Protein AF-A0A7C2JK97-F1 (afdb_monomer)

Sequence (150 aa):
ARKDTRTPVLVGVLGVLVYLVIALALIAPLGMLGLVLANSMQLTTHALVMLYLAHRHFDGLRGQDLPRSALKVLSASLAMGSAVLASYPHVTRLAERWPTWDELFVVVVGGAVGVASYAVLIWVLRVKEVAYLRDSIAARIRSASRTAAE

pLDDT: mean 70.57, std 9.59, range [44.94, 86.44]

Structure (mmCIF, N/CA/C/O backbone):
data_AF-A0A7C2JK97-F1
#
_entry.id   AF-A0A7C2JK97-F1
#
loop_
_atom_site.group_PDB
_atom_site.id
_atom_site.type_symbol
_atom_site.label_atom_id
_atom_site.label_alt_id
_atom_site.label_comp_id
_atom_site.label_asym_id
_atom_site.label_entity_id
_atom_site.label_seq_id
_atom_site.pdbx_PDB_ins_code
_atom_site.Cartn_x
_atom_site.Cartn_y
_atom_site.Cartn_z
_atom_site.occupancy
_atom_site.B_iso_or_equiv
_atom_site.auth_seq_id
_atom_site.auth_comp_id
_atom_site.auth_asym_id
_atom_site.auth_atom_id
_atom_site.pdbx_PDB_model_num
ATOM 1 N N . ALA A 1 1 ? -20.849 12.262 18.883 1.00 48.81 1 ALA A N 1
ATOM 2 C CA . ALA A 1 1 ? -19.601 12.950 18.496 1.00 48.81 1 ALA A CA 1
ATOM 3 C C . ALA A 1 1 ? -18.942 13.538 19.743 1.00 48.81 1 ALA A C 1
ATOM 5 O O . ALA A 1 1 ? -19.353 14.598 20.198 1.00 48.81 1 ALA A O 1
ATOM 6 N N . ARG A 1 2 ? -18.005 12.820 20.378 1.00 48.34 2 ARG A N 1
ATOM 7 C CA . ARG A 1 2 ? -17.271 13.340 21.545 1.00 48.34 2 ARG A CA 1
ATOM 8 C C . ARG A 1 2 ? -15.980 13.985 21.034 1.00 48.34 2 ARG A C 1
ATOM 10 O O . ARG A 1 2 ? -15.271 13.366 20.253 1.00 48.34 2 ARG A O 1
ATOM 17 N N . LYS A 1 3 ? -15.766 15.249 21.407 1.00 47.59 3 LYS A N 1
ATOM 18 C CA . LYS A 1 3 ? -14.704 16.174 20.971 1.00 47.59 3 LYS A CA 1
ATOM 19 C C . LYS A 1 3 ? -13.298 15.734 21.414 1.00 47.59 3 LYS A C 1
ATOM 21 O O . LYS A 1 3 ? -12.602 16.498 22.073 1.00 47.59 3 LYS A O 1
ATOM 26 N N . ASP A 1 4 ? -12.878 14.522 21.080 1.00 54.53 4 ASP A N 1
ATOM 27 C CA . ASP A 1 4 ? -11.504 14.084 21.319 1.00 54.53 4 ASP A CA 1
ATOM 28 C C . ASP A 1 4 ? -10.685 14.289 20.041 1.00 54.53 4 ASP A C 1
ATOM 30 O O . ASP A 1 4 ? -10.446 13.383 19.250 1.00 54.53 4 ASP A O 1
ATOM 34 N N . THR A 1 5 ? -10.357 15.553 19.766 1.00 56.84 5 THR A N 1
ATOM 35 C CA . THR A 1 5 ? -9.548 15.949 18.602 1.00 56.84 5 THR A CA 1
ATOM 36 C C . THR A 1 5 ? -8.057 15.749 18.844 1.00 56.84 5 THR A C 1
ATOM 38 O O . THR A 1 5 ? -7.272 15.781 17.902 1.00 56.84 5 THR A O 1
ATOM 41 N N . ARG A 1 6 ? -7.639 15.519 20.094 1.00 57.25 6 ARG A N 1
ATOM 42 C CA . ARG A 1 6 ? -6.220 15.415 20.452 1.00 57.25 6 ARG A CA 1
ATOM 43 C C . ARG A 1 6 ? -5.619 14.078 20.049 1.00 57.25 6 ARG A C 1
ATOM 45 O O . ARG A 1 6 ? -4.510 14.056 19.526 1.00 57.25 6 ARG A O 1
ATOM 52 N N . THR A 1 7 ? -6.354 12.985 20.240 1.00 62.50 7 THR A N 1
ATOM 53 C CA . THR A 1 7 ? -5.911 11.641 19.851 1.00 62.50 7 THR A CA 1
ATOM 54 C C . THR A 1 7 ? -5.652 11.520 18.344 1.00 62.50 7 THR A C 1
ATOM 56 O O . THR A 1 7 ? -4.542 11.137 17.995 1.00 62.50 7 THR A O 1
ATOM 59 N N . PRO A 1 8 ? -6.569 11.897 17.429 1.00 63.69 8 PRO A N 1
ATOM 60 C CA . PRO A 1 8 ? -6.301 11.799 15.991 1.00 63.69 8 PRO A CA 1
ATOM 61 C C . PRO A 1 8 ? -5.198 12.756 15.514 1.00 63.69 8 PRO A C 1
ATOM 63 O O . PRO A 1 8 ? -4.407 12.394 14.646 1.00 63.69 8 PRO A O 1
ATOM 66 N N . VAL A 1 9 ? -5.076 13.949 16.106 1.00 68.38 9 VAL A N 1
ATOM 67 C CA . VAL A 1 9 ? -4.029 14.911 15.717 1.00 68.38 9 VAL A CA 1
ATOM 68 C C . VAL A 1 9 ? -2.635 14.439 16.137 1.00 68.38 9 VAL A C 1
ATOM 70 O O . VAL A 1 9 ? -1.723 14.471 15.316 1.00 68.38 9 VAL A O 1
ATOM 73 N N . LEU A 1 10 ? -2.456 13.944 17.368 1.00 72.62 10 LEU A N 1
ATOM 74 C CA . LEU A 1 10 ? -1.167 13.399 17.833 1.00 72.62 10 LEU A CA 1
ATOM 75 C C . LEU A 1 10 ? -0.686 12.234 16.964 1.00 72.62 10 LEU A C 1
ATOM 77 O O . LEU A 1 10 ? 0.506 12.062 16.724 1.00 72.62 10 LEU A O 1
ATOM 81 N N . VAL A 1 11 ? -1.633 11.458 16.459 1.00 69.94 11 VAL A N 1
ATOM 82 C CA . VAL A 1 11 ? -1.383 10.320 15.582 1.00 69.94 11 VAL A CA 1
ATOM 83 C C . VAL A 1 11 ? -0.974 10.767 14.186 1.00 69.94 11 VAL A C 1
ATOM 85 O O . VAL A 1 11 ? -0.027 10.220 13.626 1.00 69.94 11 VAL A O 1
ATOM 88 N N . GLY A 1 12 ? -1.633 11.795 13.648 1.00 71.12 12 GLY A N 1
ATOM 89 C CA . GLY A 1 12 ? -1.200 12.450 12.417 1.00 71.12 12 GLY A CA 1
ATOM 90 C C . GLY A 1 12 ? 0.225 12.996 12.535 1.00 71.12 12 GLY A C 1
ATOM 91 O O . GLY A 1 12 ? 1.046 12.741 11.658 1.00 71.12 12 GLY A O 1
ATOM 92 N N . VAL A 1 13 ? 0.549 13.660 13.650 1.00 77.81 13 VAL A N 1
ATOM 93 C CA . VAL A 1 13 ? 1.904 14.170 13.932 1.00 77.81 13 VAL A CA 1
ATOM 94 C C . VAL A 1 13 ? 2.924 13.033 13.979 1.00 77.81 13 VAL A C 1
ATOM 96 O O . VAL A 1 13 ? 3.975 13.141 13.353 1.00 77.81 13 VAL A O 1
ATOM 99 N N . LEU A 1 14 ? 2.609 11.923 14.652 1.00 78.81 14 LEU A N 1
ATOM 100 C CA . LEU A 1 14 ? 3.487 10.752 14.703 1.00 78.81 14 LEU A CA 1
ATOM 101 C C . LEU A 1 14 ? 3.700 10.147 13.306 1.00 78.81 14 LEU A C 1
ATOM 103 O O . LEU A 1 14 ? 4.828 9.818 12.952 1.00 78.81 14 LEU A O 1
ATOM 107 N N . GLY A 1 15 ? 2.649 10.07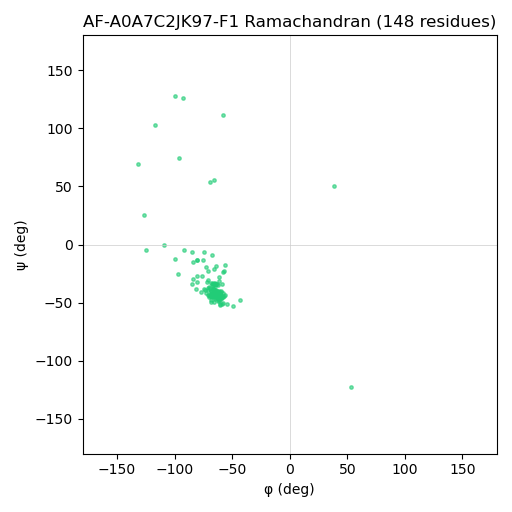8 12.483 1.00 75.94 15 GLY A N 1
ATOM 108 C CA . GLY A 1 15 ? 2.745 9.642 11.089 1.00 75.94 15 GLY A CA 1
ATOM 109 C C . GLY A 1 15 ? 3.658 10.534 10.241 1.00 75.94 15 GLY A C 1
ATOM 110 O O . GLY A 1 15 ? 4.475 10.017 9.483 1.00 75.94 15 GLY A O 1
ATOM 111 N N . VAL A 1 16 ? 3.570 11.858 10.396 1.00 77.88 16 VAL A N 1
ATOM 112 C CA . VAL A 1 16 ? 4.456 12.821 9.711 1.00 77.88 16 VAL A CA 1
ATOM 113 C C . VAL A 1 16 ? 5.904 12.693 10.197 1.00 77.88 16 VAL A C 1
ATOM 115 O O . VAL A 1 16 ? 6.836 12.808 9.407 1.00 77.88 16 VAL A O 1
ATOM 118 N N . LEU A 1 17 ? 6.115 12.409 11.483 1.00 83.75 17 LEU A N 1
ATOM 119 C CA . LEU A 1 17 ? 7.449 12.184 12.046 1.00 83.75 17 LEU A CA 1
ATOM 120 C C . LEU A 1 17 ? 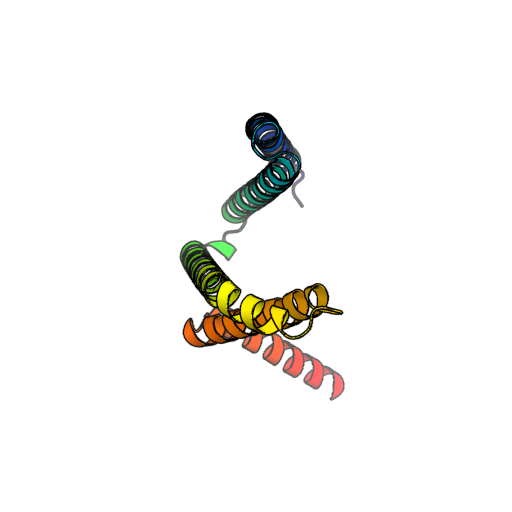8.087 10.913 11.471 1.00 83.75 17 LEU A C 1
ATOM 122 O O . LEU A 1 17 ? 9.241 10.935 11.050 1.00 83.75 17 LEU A O 1
ATOM 126 N N . VAL A 1 18 ? 7.312 9.829 11.380 1.00 79.94 18 VAL A N 1
ATOM 127 C CA . VAL A 1 18 ? 7.729 8.580 10.725 1.00 79.94 18 VAL A CA 1
ATOM 128 C C . VAL A 1 18 ? 8.033 8.817 9.244 1.00 79.94 18 VAL A C 1
ATOM 130 O O . VAL A 1 18 ? 9.073 8.367 8.765 1.00 79.94 18 VAL A O 1
ATOM 133 N N . TYR A 1 19 ? 7.181 9.567 8.536 1.00 81.31 19 TYR A N 1
ATOM 134 C CA . TYR A 1 19 ? 7.438 9.979 7.155 1.00 81.31 19 TYR A CA 1
ATOM 135 C C . TYR A 1 19 ? 8.782 10.685 7.029 1.00 81.31 19 TYR A C 1
ATOM 137 O O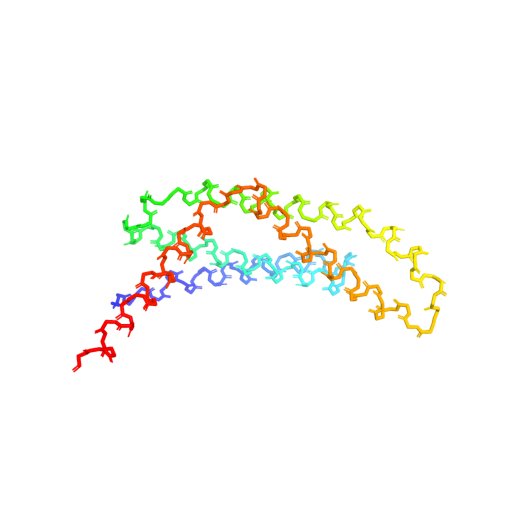 . TYR A 1 19 ? 9.587 10.293 6.196 1.00 81.31 19 TYR A O 1
ATOM 145 N N . LEU A 1 20 ? 9.040 11.691 7.867 1.00 82.19 20 LEU A N 1
ATOM 146 C CA . LEU A 1 20 ? 10.258 12.489 7.794 1.00 82.19 20 LEU A CA 1
ATOM 147 C C . LEU A 1 20 ? 11.506 11.627 8.011 1.00 82.19 20 LEU A C 1
ATOM 149 O O . LEU A 1 20 ? 12.460 11.740 7.246 1.00 82.19 20 LEU A O 1
ATOM 153 N N . VAL A 1 21 ? 11.487 10.734 9.006 1.00 86.44 21 VAL A N 1
ATOM 154 C CA . VAL A 1 21 ? 12.612 9.826 9.285 1.00 86.44 21 VAL A CA 1
ATOM 155 C C . VAL A 1 21 ? 12.874 8.898 8.099 1.00 86.44 21 VAL A C 1
ATOM 157 O O . VAL A 1 21 ? 14.013 8.788 7.650 1.00 86.44 21 VAL A O 1
ATOM 160 N N . ILE A 1 22 ? 11.833 8.256 7.562 1.00 79.12 22 ILE A N 1
ATOM 161 C CA . ILE A 1 22 ? 11.978 7.316 6.442 1.00 79.12 22 ILE A CA 1
ATOM 162 C C . ILE A 1 22 ? 12.383 8.054 5.168 1.00 79.12 22 ILE A C 1
ATOM 164 O O . ILE A 1 22 ? 13.290 7.609 4.472 1.00 79.12 22 ILE A O 1
ATOM 168 N N . ALA A 1 23 ? 11.749 9.190 4.876 1.00 80.12 23 ALA A N 1
ATOM 169 C CA . ALA A 1 23 ? 12.055 10.014 3.718 1.00 80.12 23 ALA A CA 1
ATOM 170 C C . ALA A 1 23 ? 13.519 10.453 3.747 1.00 80.12 23 ALA A C 1
ATOM 172 O O . ALA A 1 23 ? 14.227 10.221 2.777 1.00 80.12 23 ALA A O 1
ATOM 173 N N . LEU A 1 24 ? 14.012 11.004 4.859 1.00 82.06 24 LEU A N 1
ATOM 174 C CA . LEU A 1 24 ? 15.410 11.436 4.965 1.00 82.06 24 LEU A CA 1
ATOM 175 C C . LEU A 1 24 ? 16.401 10.265 4.895 1.00 82.06 24 LEU A C 1
ATOM 177 O O . LEU A 1 24 ? 17.472 10.418 4.314 1.00 82.06 24 LEU A O 1
ATOM 181 N N . ALA A 1 25 ? 16.046 9.093 5.429 1.00 82.81 25 ALA A N 1
ATOM 182 C CA . ALA A 1 25 ? 16.890 7.902 5.346 1.00 82.81 25 ALA A CA 1
ATOM 183 C C . ALA A 1 25 ? 16.948 7.305 3.926 1.00 82.81 25 ALA A C 1
ATOM 185 O O . ALA A 1 25 ? 17.997 6.818 3.505 1.00 82.81 25 ALA A O 1
ATOM 186 N N . LEU A 1 26 ? 15.835 7.329 3.183 1.00 79.25 26 LEU A N 1
ATOM 187 C CA . LEU A 1 26 ? 15.714 6.676 1.873 1.00 79.25 26 LEU A CA 1
ATOM 188 C C . LEU A 1 26 ? 15.865 7.624 0.680 1.00 79.25 26 LEU A C 1
ATOM 190 O O . LEU A 1 26 ? 16.044 7.143 -0.437 1.00 79.25 26 LEU A O 1
ATOM 194 N N . ILE A 1 27 ? 15.834 8.944 0.868 1.00 78.94 27 ILE A N 1
ATOM 195 C CA . ILE A 1 27 ? 15.964 9.886 -0.251 1.00 78.94 27 ILE A CA 1
ATOM 196 C C . ILE A 1 27 ? 17.342 9.805 -0.915 1.00 78.94 27 ILE A C 1
ATOM 198 O O . ILE A 1 27 ? 17.429 9.922 -2.132 1.00 78.94 27 ILE A O 1
ATOM 202 N N . ALA A 1 28 ? 18.403 9.536 -0.147 1.00 75.50 28 ALA A N 1
ATOM 203 C CA . ALA A 1 28 ? 19.752 9.365 -0.684 1.00 75.50 28 ALA A CA 1
ATOM 204 C C . ALA A 1 28 ? 19.909 8.084 -1.538 1.00 75.50 28 ALA A C 1
ATOM 206 O O . ALA A 1 28 ? 20.401 8.197 -2.659 1.00 75.50 28 ALA A O 1
ATOM 207 N N . PRO A 1 29 ? 19.483 6.884 -1.086 1.00 82.75 29 PRO A N 1
ATOM 208 C CA . PRO A 1 29 ? 19.610 5.665 -1.893 1.00 82.75 29 PRO A CA 1
ATOM 209 C C . PRO A 1 29 ? 18.525 5.482 -2.969 1.00 82.75 29 PRO A C 1
ATOM 211 O O . PRO A 1 29 ? 18.779 4.801 -3.958 1.00 82.75 29 PRO A O 1
ATOM 214 N N . LEU A 1 30 ? 17.314 6.028 -2.789 1.00 76.94 30 LEU A N 1
ATOM 215 C CA . LEU A 1 30 ? 16.142 5.711 -3.628 1.00 76.94 30 LEU A CA 1
ATOM 216 C C . LEU A 1 30 ? 15.474 6.936 -4.277 1.00 76.94 30 LEU A C 1
ATOM 218 O O . LEU A 1 30 ? 14.526 6.773 -5.049 1.00 76.94 30 LEU A O 1
ATOM 222 N N . GLY A 1 31 ? 15.924 8.159 -3.979 1.00 83.00 31 GLY A N 1
ATOM 223 C CA . GLY A 1 31 ? 15.371 9.388 -4.553 1.00 83.00 31 GLY A CA 1
ATOM 224 C C . GLY A 1 31 ? 13.852 9.487 -4.378 1.00 83.00 31 GLY A C 1
ATOM 225 O O . GLY A 1 31 ? 13.326 9.403 -3.266 1.00 83.00 31 GLY A O 1
ATOM 226 N N . MET A 1 32 ? 13.130 9.626 -5.495 1.00 85.00 32 MET A N 1
ATOM 227 C CA . MET A 1 32 ? 11.664 9.723 -5.519 1.00 85.00 32 MET A CA 1
ATOM 228 C C . MET A 1 32 ? 10.970 8.461 -4.977 1.00 85.00 32 MET A C 1
ATOM 230 O O . MET A 1 32 ? 9.954 8.574 -4.292 1.00 85.00 32 MET A O 1
ATOM 234 N N . LEU A 1 33 ? 11.527 7.267 -5.210 1.00 83.06 33 LEU A N 1
ATOM 235 C CA . LEU A 1 33 ? 10.956 6.015 -4.693 1.00 83.06 33 LEU A CA 1
ATOM 236 C C . LEU A 1 33 ? 10.985 5.982 -3.159 1.00 83.06 33 LEU A C 1
ATOM 238 O O . LEU A 1 33 ? 10.049 5.484 -2.535 1.00 83.06 33 LEU A O 1
ATOM 242 N N . GLY A 1 34 ? 12.012 6.581 -2.547 1.00 82.12 34 GLY A N 1
ATOM 243 C CA . GLY A 1 34 ? 12.108 6.736 -1.096 1.00 82.12 34 GLY A CA 1
ATOM 244 C C . GLY A 1 34 ? 10.971 7.581 -0.515 1.00 82.12 34 GLY A C 1
ATOM 245 O O . GLY A 1 34 ? 10.392 7.220 0.508 1.00 82.12 34 GLY A O 1
ATOM 246 N N . LEU A 1 35 ? 10.585 8.657 -1.209 1.00 83.31 35 LEU A N 1
ATOM 247 C CA . LEU A 1 35 ? 9.459 9.512 -0.815 1.00 83.31 35 LEU A CA 1
ATOM 248 C C . LEU A 1 35 ? 8.111 8.788 -0.936 1.00 83.31 35 LEU A C 1
ATOM 250 O O . LEU A 1 35 ? 7.268 8.885 -0.044 1.00 83.31 35 LEU A O 1
ATOM 254 N N . VAL A 1 36 ? 7.915 8.020 -2.013 1.00 86.38 36 VAL A N 1
ATOM 255 C CA . VAL A 1 36 ? 6.688 7.231 -2.226 1.00 86.38 36 VAL A CA 1
ATOM 256 C C . VAL A 1 36 ? 6.531 6.152 -1.147 1.00 86.38 36 VAL A C 1
ATOM 258 O O . VAL A 1 36 ? 5.434 5.957 -0.608 1.00 86.38 36 VAL A O 1
ATOM 261 N N . LEU A 1 37 ? 7.630 5.486 -0.778 1.00 81.38 37 LEU A N 1
ATOM 262 C CA . LEU A 1 37 ? 7.649 4.520 0.322 1.00 81.38 37 LEU A CA 1
ATOM 263 C C . LEU A 1 37 ? 7.343 5.186 1.666 1.00 81.38 37 LEU A C 1
ATOM 265 O O . LEU A 1 37 ? 6.500 4.686 2.415 1.00 81.38 37 LEU A O 1
ATOM 269 N N . ALA A 1 38 ? 7.954 6.338 1.947 1.00 79.69 38 ALA A N 1
ATOM 270 C CA . ALA A 1 38 ? 7.688 7.096 3.164 1.00 79.69 38 ALA A CA 1
ATOM 271 C C . ALA A 1 38 ? 6.203 7.485 3.278 1.00 79.69 38 ALA A C 1
ATOM 273 O O . ALA A 1 38 ? 5.589 7.278 4.327 1.00 79.69 38 ALA A O 1
ATOM 274 N N . ASN A 1 39 ? 5.591 7.976 2.194 1.00 85.94 39 ASN A N 1
ATOM 275 C CA . ASN A 1 39 ? 4.170 8.339 2.173 1.00 85.94 39 ASN A CA 1
ATOM 276 C C . ASN A 1 39 ? 3.261 7.124 2.431 1.00 85.94 39 ASN A C 1
ATOM 278 O O . ASN A 1 39 ? 2.296 7.197 3.193 1.00 85.94 39 ASN A O 1
ATOM 282 N N . SER A 1 40 ? 3.598 5.975 1.846 1.00 83.25 40 SER A N 1
ATOM 283 C CA . SER A 1 40 ? 2.859 4.727 2.068 1.00 83.25 40 SER A CA 1
ATOM 284 C C . SER A 1 40 ? 2.927 4.282 3.535 1.00 83.25 40 SER A C 1
ATOM 286 O O . SER A 1 40 ? 1.915 3.869 4.112 1.00 83.25 40 SER A O 1
ATOM 288 N N . MET A 1 41 ? 4.092 4.424 4.178 1.00 80.38 41 MET A N 1
ATOM 289 C CA . MET A 1 41 ? 4.265 4.131 5.606 1.00 80.38 41 MET A CA 1
ATOM 290 C C . MET A 1 41 ? 3.487 5.105 6.499 1.00 80.38 41 MET A C 1
ATOM 292 O O . MET A 1 41 ? 2.876 4.678 7.482 1.00 80.38 41 MET A O 1
ATOM 296 N N . GLN A 1 42 ? 3.440 6.391 6.142 1.00 79.25 42 GLN A N 1
ATOM 297 C CA . GLN A 1 42 ? 2.632 7.393 6.842 1.00 79.25 42 GLN A CA 1
ATOM 298 C C . GLN A 1 42 ? 1.142 7.046 6.811 1.00 79.25 42 GLN A C 1
ATOM 300 O O . GLN A 1 42 ? 0.498 7.007 7.861 1.00 79.25 42 GLN A O 1
ATOM 305 N N . LEU A 1 43 ? 0.598 6.762 5.623 1.00 81.88 43 LEU A N 1
ATOM 306 C CA . LEU A 1 43 ? -0.810 6.394 5.453 1.00 81.88 43 LEU A CA 1
ATOM 307 C C . LEU A 1 43 ? -1.149 5.105 6.205 1.00 81.88 43 LEU A C 1
ATOM 309 O O . LEU A 1 43 ? -2.182 5.034 6.871 1.00 81.88 43 LEU A O 1
ATOM 313 N N . THR A 1 44 ? -0.255 4.115 6.162 1.00 81.25 44 THR A N 1
ATOM 314 C CA . THR A 1 44 ? -0.417 2.855 6.901 1.00 81.25 44 THR A CA 1
ATOM 315 C C . THR A 1 44 ? -0.443 3.099 8.408 1.00 81.25 44 THR A C 1
ATOM 317 O O . THR A 1 44 ? -1.329 2.600 9.099 1.00 81.25 44 THR A O 1
ATOM 320 N N . THR A 1 45 ? 0.478 3.918 8.922 1.00 76.06 45 THR A N 1
ATOM 321 C CA . THR A 1 45 ? 0.541 4.281 10.346 1.00 76.06 45 THR A CA 1
ATOM 322 C C . THR A 1 45 ? -0.735 4.999 10.774 1.00 76.06 45 THR A C 1
ATOM 324 O O . THR A 1 45 ? -1.357 4.629 11.768 1.00 76.06 45 THR A O 1
ATOM 327 N N . HIS A 1 46 ? -1.183 5.975 9.984 1.00 80.38 46 HIS A N 1
ATOM 328 C CA . HIS A 1 46 ? -2.419 6.703 10.244 1.00 80.38 46 HIS A CA 1
ATOM 329 C C . HIS A 1 46 ? -3.637 5.765 10.275 1.00 80.38 46 HIS A C 1
ATOM 331 O O . HIS A 1 46 ? -4.443 5.819 11.205 1.00 80.38 46 HIS A O 1
ATOM 337 N N . ALA A 1 47 ? -3.755 4.865 9.294 1.00 80.88 47 ALA A N 1
ATOM 338 C CA . ALA A 1 47 ? -4.839 3.891 9.222 1.00 80.88 47 ALA A CA 1
ATOM 339 C C . ALA A 1 47 ? -4.837 2.925 10.417 1.00 80.88 47 ALA A C 1
ATOM 341 O O . ALA A 1 47 ? -5.882 2.725 11.035 1.00 80.88 47 ALA A O 1
ATOM 342 N N . LEU A 1 48 ? -3.677 2.366 10.782 1.00 79.06 48 LEU A N 1
ATOM 343 C CA . LEU A 1 48 ? -3.545 1.438 11.910 1.00 79.06 48 LEU A CA 1
ATOM 344 C C . LEU A 1 48 ? -3.944 2.084 13.230 1.00 79.06 48 LEU A C 1
ATOM 346 O O . LEU A 1 48 ? -4.643 1.475 14.040 1.00 79.06 48 LEU A O 1
ATOM 350 N N . VAL A 1 49 ? -3.527 3.324 13.453 1.00 74.75 49 VAL A N 1
ATOM 351 C CA . VAL A 1 49 ? -3.837 3.985 14.712 1.00 74.75 49 VAL A CA 1
ATOM 352 C C . VAL A 1 49 ? -5.300 4.427 14.771 1.00 74.75 49 VAL A C 1
ATOM 354 O O . VAL A 1 49 ? -5.940 4.259 15.809 1.00 74.75 49 VAL A O 1
ATOM 357 N N . MET A 1 50 ? -5.875 4.908 13.665 1.00 75.75 50 MET A N 1
ATOM 358 C CA . MET A 1 50 ? -7.319 5.159 13.587 1.00 75.75 50 MET A CA 1
ATOM 359 C C . MET A 1 50 ? -8.125 3.879 13.830 1.00 75.75 50 MET A C 1
ATOM 361 O O . MET A 1 50 ? -9.114 3.908 14.563 1.00 75.75 50 MET A O 1
ATOM 365 N N . LEU A 1 51 ? -7.673 2.747 13.282 1.00 76.31 51 LEU A N 1
ATOM 366 C CA . LEU A 1 51 ? -8.278 1.440 13.520 1.00 76.31 51 LEU A CA 1
ATOM 367 C C . LEU A 1 51 ? -8.189 1.036 14.995 1.00 76.31 51 LEU A C 1
ATOM 369 O O . LEU A 1 51 ? -9.182 0.593 15.566 1.00 76.31 51 LEU A O 1
ATOM 373 N N . TYR A 1 52 ? -7.035 1.234 15.635 1.00 73.81 52 TYR A N 1
ATOM 374 C CA . TYR A 1 52 ? -6.847 0.963 17.061 1.00 73.81 52 TYR A CA 1
ATOM 375 C C . TYR A 1 52 ? -7.764 1.829 17.941 1.00 73.81 52 TYR A C 1
ATOM 377 O O . TYR A 1 52 ? -8.425 1.319 18.848 1.00 73.81 52 TYR A O 1
ATOM 385 N N . LEU A 1 53 ? -7.864 3.130 17.651 1.00 71.31 53 LEU A N 1
ATOM 386 C CA . LEU A 1 53 ? -8.756 4.046 18.367 1.00 71.31 53 LEU A CA 1
ATOM 387 C C . LEU A 1 53 ? -10.229 3.664 18.190 1.00 71.31 53 LEU A C 1
ATOM 389 O O . LEU A 1 53 ? -10.981 3.677 19.169 1.00 71.31 53 LEU A O 1
ATOM 393 N N . ALA A 1 54 ? -10.624 3.285 16.971 1.00 72.31 54 ALA A N 1
ATOM 394 C CA . ALA A 1 54 ? -11.963 2.797 16.670 1.00 72.31 54 ALA A CA 1
ATOM 395 C C . ALA A 1 54 ? -12.260 1.485 17.408 1.00 72.31 54 ALA A C 1
ATOM 397 O O . ALA A 1 54 ? -13.315 1.362 18.024 1.00 72.31 54 ALA A O 1
ATOM 398 N N . HIS A 1 55 ? -11.317 0.540 17.428 1.00 70.88 55 HIS A N 1
ATOM 399 C CA . HIS A 1 55 ? -11.469 -0.731 18.136 1.00 70.88 55 HIS A CA 1
ATOM 400 C C . HIS A 1 55 ? -11.606 -0.543 19.653 1.00 70.88 55 HIS A C 1
ATOM 402 O O . HIS A 1 55 ? -12.349 -1.267 20.308 1.00 70.88 55 HIS A O 1
ATOM 408 N N . ARG A 1 56 ? -10.931 0.464 20.218 1.00 68.44 56 ARG A N 1
ATOM 409 C CA . ARG A 1 56 ? -11.058 0.817 21.637 1.00 68.44 56 ARG A CA 1
ATOM 410 C C . ARG A 1 56 ? -12.407 1.460 21.980 1.00 68.44 56 ARG A C 1
ATOM 412 O O . ARG A 1 56 ? -12.858 1.323 23.112 1.00 68.44 56 ARG A O 1
ATOM 419 N N . HIS A 1 57 ? -13.019 2.184 21.043 1.00 64.75 57 HIS A N 1
ATOM 420 C CA . HIS A 1 57 ? -14.248 2.950 21.286 1.00 64.75 57 HIS A CA 1
ATOM 421 C C . HIS A 1 57 ? -15.535 2.232 20.874 1.00 64.75 57 HIS A C 1
ATOM 423 O O . HIS A 1 57 ? -16.593 2.536 21.422 1.00 64.75 57 HIS A O 1
ATOM 429 N N . PHE A 1 58 ? -15.467 1.308 19.917 1.00 63.97 58 PHE A N 1
ATOM 430 C CA . PHE A 1 58 ? -16.627 0.603 19.387 1.00 63.97 58 PHE A CA 1
ATOM 431 C C . PHE A 1 58 ? -16.523 -0.898 19.676 1.00 63.97 58 PHE A C 1
ATOM 433 O O . PHE A 1 58 ? -15.845 -1.634 18.960 1.00 63.97 58 PHE A O 1
ATOM 440 N N . ASP A 1 59 ? -17.279 -1.369 20.674 1.00 58.38 59 ASP A N 1
ATOM 441 C CA . ASP A 1 59 ? -17.420 -2.801 20.998 1.00 58.38 59 ASP A CA 1
ATOM 442 C C . ASP A 1 59 ? -17.942 -3.640 19.816 1.00 58.38 59 ASP A C 1
ATOM 444 O O . ASP A 1 59 ? -17.675 -4.836 19.733 1.00 58.38 59 ASP A O 1
ATOM 448 N N . GLY A 1 60 ? -18.623 -3.016 18.847 1.00 57.59 60 GLY A N 1
ATOM 449 C CA . GLY A 1 60 ? -19.129 -3.682 17.642 1.00 57.59 60 GLY A CA 1
ATOM 450 C C . GLY A 1 60 ? -18.049 -4.260 16.714 1.00 57.59 60 GLY A C 1
ATOM 451 O O . GLY A 1 60 ? -18.354 -5.145 15.919 1.00 57.59 60 GLY A O 1
ATOM 452 N N . LEU A 1 61 ? -16.787 -3.818 16.822 1.00 56.75 61 LEU A N 1
ATOM 453 C CA . LEU A 1 61 ? -15.665 -4.403 16.071 1.00 56.75 61 LEU A CA 1
ATOM 454 C C . LEU A 1 61 ? -15.058 -5.643 16.746 1.00 56.75 61 LEU A C 1
ATOM 456 O O . LEU A 1 61 ? -14.315 -6.368 16.091 1.00 56.75 61 LEU A O 1
ATOM 460 N N . ARG A 1 62 ? -15.351 -5.910 18.027 1.00 55.38 62 ARG A N 1
ATOM 461 C CA . ARG A 1 62 ? -14.792 -7.065 18.758 1.00 55.38 62 ARG A CA 1
ATOM 462 C C . ARG A 1 62 ? -15.356 -8.411 18.302 1.00 55.38 62 ARG A C 1
ATOM 464 O O . ARG A 1 62 ? -14.698 -9.425 18.488 1.00 55.38 62 ARG A O 1
ATOM 471 N N . GLY A 1 63 ? -16.547 -8.423 17.699 1.00 57.19 63 GLY A N 1
ATOM 472 C CA . GLY A 1 63 ? -17.174 -9.635 17.155 1.00 57.19 63 GLY A CA 1
ATOM 473 C C . GLY A 1 63 ? -16.732 -9.999 15.734 1.00 57.19 63 GLY A C 1
ATOM 474 O O . GLY A 1 63 ? -17.121 -11.048 15.228 1.00 57.19 63 GLY A O 1
ATOM 475 N N . GLN A 1 64 ? -15.949 -9.143 15.073 1.00 61.19 64 GLN A N 1
ATOM 476 C CA . GLN A 1 64 ? -15.376 -9.431 13.761 1.00 61.19 64 GLN A CA 1
ATOM 477 C C . GLN A 1 64 ? -13.928 -9.878 13.962 1.00 61.19 64 GLN A C 1
ATOM 479 O O . GLN A 1 64 ? -13.158 -9.176 14.615 1.00 61.19 64 GLN A O 1
ATOM 484 N N . ASP A 1 65 ? -13.544 -11.027 13.396 1.00 67.19 65 ASP A N 1
ATOM 485 C CA . ASP A 1 65 ? -12.171 -11.559 13.419 1.00 67.19 65 ASP A CA 1
ATOM 486 C C . ASP A 1 65 ? -11.213 -10.702 12.550 1.00 67.19 65 ASP A C 1
ATOM 488 O O . ASP A 1 65 ? -10.513 -11.206 11.671 1.00 67.19 65 ASP A O 1
ATOM 492 N N . LEU A 1 66 ? -11.158 -9.389 12.794 1.00 71.88 66 LEU A N 1
ATOM 493 C CA . LEU A 1 66 ? -10.318 -8.400 12.117 1.00 71.88 66 LEU A CA 1
ATOM 494 C C . LEU A 1 66 ? -8.873 -8.862 11.874 1.00 71.88 66 LEU A C 1
ATOM 496 O O . LEU A 1 66 ? -8.411 -8.734 10.739 1.00 71.88 66 LEU A O 1
ATOM 500 N N . PRO A 1 67 ? -8.143 -9.423 12.864 1.00 73.00 67 PRO A N 1
ATOM 501 C CA . PRO A 1 67 ? -6.778 -9.888 12.624 1.00 73.00 67 PRO A CA 1
ATOM 502 C C . PRO A 1 67 ? -6.727 -11.061 11.639 1.00 73.00 67 PRO A C 1
ATOM 504 O O . PRO A 1 67 ? -5.804 -11.155 10.833 1.00 73.00 67 PRO A O 1
ATOM 507 N N . ARG A 1 68 ? -7.737 -11.938 11.646 1.00 72.31 68 ARG A N 1
ATOM 508 C CA . ARG A 1 68 ? -7.823 -13.067 10.714 1.00 72.31 68 ARG A CA 1
ATOM 509 C C . ARG A 1 68 ? -8.122 -12.590 9.297 1.00 72.31 68 ARG A C 1
ATOM 511 O O . ARG A 1 68 ? -7.555 -13.127 8.348 1.00 72.31 68 ARG A O 1
ATOM 518 N N . SER A 1 69 ? -8.982 -11.587 9.151 1.00 71.25 69 SER A N 1
ATOM 519 C CA . SER A 1 69 ? -9.286 -10.952 7.867 1.00 71.25 69 SER A CA 1
ATOM 520 C C . SER A 1 69 ? -8.080 -10.189 7.325 1.00 71.25 69 SER A C 1
ATOM 522 O O . SER A 1 69 ? -7.715 -10.378 6.169 1.00 71.25 69 SER A O 1
ATOM 524 N N . ALA A 1 70 ? -7.389 -9.419 8.170 1.00 77.31 70 ALA A N 1
ATOM 525 C CA . ALA A 1 70 ? -6.154 -8.730 7.803 1.00 77.31 70 ALA A CA 1
ATOM 526 C C . ALA A 1 70 ? -5.073 -9.713 7.332 1.00 77.31 70 ALA A C 1
ATOM 528 O O . ALA A 1 70 ? -4.463 -9.493 6.290 1.00 77.31 70 ALA A O 1
ATOM 529 N N . LEU A 1 71 ? -4.883 -10.835 8.037 1.00 75.81 71 LEU A N 1
ATOM 530 C CA . LEU A 1 71 ? -3.907 -11.854 7.646 1.00 75.81 71 LEU A CA 1
ATOM 531 C C . LEU A 1 71 ? -4.262 -12.518 6.309 1.00 75.81 71 LEU A C 1
ATOM 533 O O . LEU A 1 71 ? -3.375 -12.748 5.491 1.00 75.81 71 LEU A O 1
ATOM 537 N N . LYS A 1 72 ? -5.550 -12.788 6.058 1.00 72.94 72 LYS A N 1
ATOM 538 C CA . LYS A 1 72 ? -6.017 -13.303 4.760 1.00 72.94 72 LYS A CA 1
ATOM 539 C C . LYS A 1 72 ? -5.794 -12.308 3.630 1.00 72.94 72 LYS A C 1
ATOM 541 O O . LYS A 1 72 ? -5.396 -12.711 2.546 1.00 72.94 72 LYS A O 1
ATOM 546 N N . VAL A 1 73 ? -6.063 -11.024 3.863 1.00 75.81 73 VAL A N 1
ATOM 547 C CA . VAL A 1 73 ? -5.841 -9.981 2.854 1.00 75.81 73 VAL A CA 1
ATOM 548 C C . VAL A 1 73 ? -4.347 -9.820 2.586 1.00 75.81 73 VAL A C 1
ATOM 550 O O . VAL A 1 73 ? -3.947 -9.764 1.431 1.00 75.81 73 VAL A O 1
ATOM 553 N N . LEU A 1 74 ? -3.507 -9.823 3.623 1.00 80.44 74 LEU A N 1
ATOM 554 C CA . LEU A 1 74 ? -2.052 -9.768 3.471 1.00 80.44 74 LEU A CA 1
ATOM 555 C C . LEU A 1 74 ? -1.507 -10.969 2.692 1.00 80.44 74 LEU A C 1
ATOM 557 O O . LEU A 1 74 ? -0.703 -10.781 1.781 1.00 80.44 74 LEU A O 1
ATOM 561 N N . SER A 1 75 ? -1.957 -12.190 3.002 1.00 74.75 75 SER A N 1
ATOM 562 C CA . SER A 1 75 ? -1.524 -13.383 2.268 1.00 74.75 75 SER A CA 1
ATOM 563 C C . SER A 1 75 ? -2.018 -13.382 0.819 1.00 74.75 75 SER A C 1
ATOM 565 O O . SER A 1 75 ? -1.256 -13.742 -0.076 1.00 74.75 75 SER A O 1
ATOM 567 N N . ALA A 1 76 ? -3.243 -12.908 0.568 1.00 73.12 76 ALA A N 1
ATOM 568 C CA . ALA A 1 76 ? -3.778 -12.715 -0.778 1.00 73.12 76 ALA A CA 1
ATOM 569 C C . ALA A 1 76 ? -2.946 -11.710 -1.585 1.00 73.12 76 ALA A C 1
ATOM 571 O O . ALA A 1 76 ? -2.557 -11.999 -2.713 1.00 73.12 76 ALA A O 1
ATOM 572 N N . SER A 1 77 ? -2.637 -10.552 -0.997 1.00 75.25 77 SER A N 1
ATOM 573 C CA . SER A 1 77 ? -1.847 -9.501 -1.642 1.00 75.25 77 SER A CA 1
ATOM 574 C C . SER A 1 77 ? -0.417 -9.955 -1.934 1.00 75.25 77 SER A C 1
ATOM 576 O O . SER A 1 77 ? 0.106 -9.665 -3.006 1.00 75.25 77 SER A O 1
ATOM 578 N N . LEU A 1 78 ? 0.208 -10.712 -1.026 1.00 80.44 78 LEU A N 1
ATOM 579 C CA . LEU A 1 78 ? 1.531 -11.302 -1.254 1.00 80.44 78 LEU A CA 1
ATOM 580 C C . LEU A 1 78 ? 1.514 -12.333 -2.388 1.00 80.44 78 LEU A C 1
ATOM 582 O O . LEU A 1 78 ? 2.389 -12.301 -3.250 1.00 80.44 78 LEU A O 1
ATOM 586 N N . ALA A 1 79 ? 0.511 -13.216 -2.415 1.00 76.88 79 ALA A N 1
ATOM 587 C CA . ALA A 1 79 ? 0.349 -14.203 -3.482 1.00 76.88 79 ALA A CA 1
ATOM 588 C C . ALA A 1 79 ? 0.059 -13.548 -4.844 1.00 76.88 79 ALA A C 1
ATOM 590 O O . ALA A 1 79 ? 0.534 -14.014 -5.876 1.00 76.88 79 ALA A O 1
ATOM 591 N N . MET A 1 80 ? -0.691 -12.443 -4.857 1.00 77.06 80 MET A N 1
ATOM 592 C CA . MET A 1 80 ? -0.925 -11.654 -6.066 1.00 77.06 80 MET A CA 1
ATOM 593 C C . MET A 1 80 ? 0.379 -11.013 -6.542 1.00 77.06 80 MET A C 1
ATOM 595 O O . MET A 1 80 ? 0.736 -11.139 -7.710 1.00 77.06 80 MET A O 1
ATOM 599 N N . GLY A 1 81 ? 1.112 -10.357 -5.636 1.00 74.06 81 GLY A N 1
ATOM 600 C CA . GLY A 1 81 ? 2.384 -9.715 -5.957 1.00 74.06 81 GLY A CA 1
ATOM 601 C C . GLY A 1 81 ? 3.403 -10.698 -6.532 1.00 74.06 81 GLY A C 1
ATOM 602 O O . GLY A 1 81 ? 4.052 -10.392 -7.530 1.00 74.06 81 GLY A O 1
ATOM 603 N N . SER A 1 82 ? 3.499 -11.905 -5.966 1.00 76.69 82 SER A N 1
ATOM 604 C CA . SER A 1 82 ? 4.396 -12.944 -6.480 1.00 76.69 82 SER A CA 1
ATOM 605 C C . SER A 1 82 ? 3.960 -13.479 -7.846 1.00 76.69 82 SER A C 1
ATOM 607 O O . SER A 1 82 ? 4.810 -13.651 -8.718 1.00 76.69 82 SER A O 1
ATOM 609 N N . ALA A 1 83 ? 2.658 -13.678 -8.076 1.00 73.62 83 ALA A N 1
ATOM 610 C CA . ALA A 1 83 ? 2.135 -14.083 -9.380 1.00 73.62 83 ALA A CA 1
ATOM 611 C C . ALA A 1 83 ? 2.425 -13.032 -10.465 1.00 73.62 83 ALA A C 1
ATOM 613 O O . ALA A 1 83 ? 2.859 -13.379 -11.564 1.00 73.62 83 ALA A O 1
ATOM 614 N N . VAL A 1 84 ? 2.254 -11.744 -10.148 1.00 73.81 84 VAL A N 1
ATOM 615 C CA . VAL A 1 84 ? 2.560 -10.646 -11.075 1.00 73.81 84 VAL A CA 1
ATOM 616 C C . VAL A 1 84 ? 4.059 -10.586 -11.372 1.00 73.81 84 VAL A C 1
ATOM 618 O O . VAL A 1 84 ? 4.435 -10.553 -12.545 1.00 73.81 84 VAL A O 1
ATOM 621 N N . LEU A 1 85 ? 4.923 -10.664 -10.353 1.00 76.81 85 LEU A N 1
ATOM 622 C CA . LEU A 1 85 ? 6.381 -10.693 -10.536 1.00 76.81 85 LEU A CA 1
ATOM 623 C C . LEU A 1 85 ? 6.838 -11.885 -11.385 1.00 76.81 85 LEU A C 1
ATOM 625 O O . LEU A 1 85 ? 7.700 -11.728 -12.246 1.00 76.81 85 LEU A O 1
ATOM 629 N N . ALA A 1 86 ? 6.235 -13.058 -11.185 1.00 75.06 86 ALA A N 1
ATOM 630 C CA . ALA A 1 86 ? 6.513 -14.239 -11.996 1.00 75.06 86 ALA A CA 1
ATOM 631 C C . ALA A 1 86 ? 6.031 -14.078 -13.447 1.00 75.06 86 ALA A C 1
ATOM 633 O O . ALA A 1 86 ? 6.675 -14.574 -14.366 1.00 75.06 86 ALA A O 1
ATOM 634 N N . SER A 1 87 ? 4.923 -13.364 -13.671 1.00 71.06 87 SER A N 1
ATOM 635 C CA . SER A 1 87 ? 4.381 -13.120 -15.013 1.00 71.06 87 SER A CA 1
ATOM 636 C C . SER A 1 87 ? 5.148 -12.054 -15.804 1.00 71.06 87 SER A C 1
ATOM 638 O O . SER A 1 87 ? 5.192 -12.121 -17.033 1.00 71.06 87 SER A O 1
ATOM 640 N N . TYR A 1 88 ? 5.799 -11.109 -15.118 1.00 71.50 88 TYR A N 1
ATOM 641 C CA . TYR A 1 88 ? 6.536 -9.995 -15.718 1.00 71.50 88 TYR A CA 1
ATOM 642 C C . TYR A 1 88 ? 7.522 -10.413 -16.830 1.00 71.50 88 TYR A C 1
ATOM 644 O O . TYR A 1 88 ? 7.374 -9.911 -17.943 1.00 71.50 88 TYR A O 1
ATOM 652 N N . PRO A 1 89 ? 8.455 -11.372 -16.628 1.00 72.31 89 PRO A N 1
ATOM 653 C CA . PRO A 1 89 ? 9.394 -11.789 -17.676 1.00 72.31 89 PRO A CA 1
ATOM 654 C C . PRO A 1 89 ? 8.726 -12.471 -18.880 1.00 72.31 89 PRO A C 1
ATOM 656 O O . PRO A 1 89 ? 9.317 -12.534 -19.956 1.00 72.31 89 PRO A O 1
ATOM 659 N N . HIS A 1 90 ? 7.516 -13.013 -18.722 1.00 72.75 90 HIS A N 1
ATOM 660 C CA . HIS A 1 90 ? 6.766 -13.607 -19.829 1.00 72.75 90 HIS A CA 1
ATOM 661 C C . HIS A 1 90 ? 6.042 -12.539 -20.652 1.00 72.75 90 HIS A C 1
ATOM 663 O O . HIS A 1 90 ? 6.007 -12.634 -21.878 1.00 72.75 90 HIS A O 1
ATOM 669 N N . VAL A 1 91 ? 5.506 -11.511 -19.988 1.00 66.31 91 VAL A N 1
ATOM 670 C CA . VAL A 1 91 ? 4.815 -10.388 -20.634 1.00 66.31 91 VAL A CA 1
ATOM 671 C C . VAL A 1 91 ? 5.803 -9.504 -21.398 1.00 66.31 91 VAL A C 1
ATOM 673 O O . VAL A 1 91 ? 5.535 -9.157 -22.547 1.00 66.31 91 VAL A O 1
ATOM 676 N N . THR A 1 92 ? 6.971 -9.200 -20.824 1.00 66.50 92 THR A N 1
ATOM 677 C CA . THR A 1 92 ? 7.985 -8.354 -21.480 1.00 66.50 92 THR A CA 1
ATOM 678 C C . THR A 1 92 ? 8.566 -9.003 -22.738 1.00 66.50 92 THR A C 1
ATOM 680 O O . THR A 1 92 ? 8.638 -8.356 -23.778 1.00 66.50 92 THR A O 1
ATOM 683 N N . ARG A 1 93 ? 8.855 -10.312 -22.710 1.00 67.94 93 ARG A N 1
ATOM 684 C CA . ARG A 1 93 ? 9.296 -11.076 -23.898 1.00 67.94 93 ARG A CA 1
ATOM 685 C C . ARG A 1 93 ? 8.266 -11.107 -25.029 1.00 67.94 93 ARG A C 1
ATOM 687 O O . ARG A 1 93 ? 8.620 -11.289 -26.192 1.00 67.94 93 ARG A O 1
ATOM 694 N N . LEU A 1 94 ? 6.980 -11.008 -24.696 1.00 63.16 94 LEU A N 1
ATOM 695 C CA . LEU A 1 94 ? 5.911 -10.949 -25.689 1.00 63.16 94 LEU A CA 1
ATOM 696 C C . LEU A 1 94 ? 5.755 -9.530 -26.260 1.00 63.16 94 LEU A C 1
ATOM 698 O O . LEU A 1 94 ? 5.440 -9.389 -27.439 1.00 63.16 94 LEU A O 1
ATOM 702 N N . ALA A 1 95 ? 6.022 -8.502 -25.449 1.00 61.09 95 ALA A N 1
ATOM 703 C CA . ALA A 1 95 ? 5.973 -7.097 -25.847 1.00 61.09 95 ALA A CA 1
ATOM 704 C C . ALA A 1 95 ? 7.134 -6.680 -26.768 1.00 61.09 95 ALA A C 1
ATOM 706 O O . ALA A 1 95 ? 6.918 -5.898 -27.688 1.00 61.09 95 ALA A O 1
ATOM 707 N N . GLU A 1 96 ? 8.324 -7.277 -26.617 1.00 64.06 96 GLU A N 1
ATOM 708 C CA . GLU A 1 96 ? 9.486 -7.056 -27.506 1.00 64.06 96 GLU A CA 1
ATOM 709 C C . GLU A 1 96 ? 9.198 -7.354 -28.994 1.00 64.06 96 GLU A C 1
ATOM 711 O O . GLU A 1 96 ? 9.917 -6.894 -29.879 1.00 64.06 96 GLU A O 1
ATOM 716 N N . ARG A 1 97 ? 8.125 -8.096 -29.302 1.00 62.59 97 ARG A N 1
ATOM 717 C CA . ARG A 1 97 ? 7.666 -8.347 -30.680 1.00 62.59 97 ARG A CA 1
ATOM 718 C C . ARG A 1 97 ? 6.956 -7.154 -31.334 1.00 62.59 97 ARG A C 1
ATOM 720 O O . ARG A 1 97 ? 6.761 -7.190 -32.545 1.00 62.59 97 ARG A O 1
ATOM 727 N N . TRP A 1 98 ? 6.571 -6.130 -30.569 1.00 62.09 98 TRP A N 1
ATOM 728 C CA . TRP A 1 98 ? 5.781 -4.981 -31.033 1.00 62.09 98 TRP A CA 1
ATOM 729 C C . TRP A 1 98 ? 6.412 -3.654 -30.564 1.00 62.09 98 TRP A C 1
ATOM 731 O O . TRP A 1 98 ? 5.835 -2.958 -29.731 1.00 62.09 98 TRP A O 1
ATOM 741 N N . PRO A 1 99 ? 7.585 -3.271 -31.108 1.00 63.31 99 PRO A N 1
ATOM 742 C CA . PRO A 1 99 ? 8.444 -2.211 -30.561 1.00 63.31 99 PRO A CA 1
ATOM 743 C C . PRO A 1 99 ? 7.869 -0.791 -30.644 1.00 63.31 99 PRO A C 1
ATOM 745 O O . PRO A 1 99 ? 8.453 0.138 -30.105 1.00 63.31 99 PRO A O 1
ATOM 748 N N . THR A 1 100 ? 6.758 -0.583 -31.351 1.00 69.25 100 THR A N 1
ATOM 749 C CA . THR A 1 100 ? 6.160 0.751 -31.493 1.00 69.25 100 THR A CA 1
ATOM 750 C C . THR A 1 100 ? 5.239 1.096 -30.323 1.00 69.25 100 THR A C 1
ATOM 752 O O . THR A 1 100 ? 5.155 2.265 -29.962 1.00 69.25 100 THR A O 1
ATOM 755 N N . TRP A 1 101 ? 4.541 0.107 -29.746 1.00 67.06 101 TRP A N 1
ATOM 756 C CA . TRP A 1 101 ? 3.538 0.276 -28.674 1.00 67.06 101 TRP A CA 1
ATOM 757 C C . TRP A 1 101 ? 3.836 -0.628 -27.463 1.00 67.06 101 TRP A C 1
ATOM 759 O O . TRP A 1 101 ? 2.926 -1.026 -26.730 1.00 67.06 101 TRP A O 1
ATOM 769 N N . ASP A 1 102 ? 5.102 -0.990 -27.281 1.00 71.00 102 ASP A N 1
ATOM 770 C CA . ASP A 1 102 ? 5.568 -1.934 -26.269 1.00 71.00 102 ASP A CA 1
ATOM 771 C C . ASP A 1 102 ? 5.169 -1.501 -24.850 1.00 71.00 102 ASP A C 1
ATOM 773 O O . ASP A 1 102 ? 4.627 -2.300 -24.089 1.00 71.00 102 ASP A O 1
ATOM 777 N N . GLU A 1 103 ? 5.323 -0.221 -24.522 1.00 67.75 103 GLU A N 1
ATOM 778 C CA . GLU A 1 103 ? 5.063 0.312 -23.186 1.00 67.75 103 GLU A CA 1
ATOM 779 C C . GLU A 1 103 ? 3.568 0.264 -22.820 1.00 67.75 103 GLU A C 1
ATOM 781 O O . GLU A 1 103 ? 3.193 -0.212 -21.744 1.00 67.75 103 GLU A O 1
ATOM 786 N N . LEU A 1 104 ? 2.682 0.651 -23.748 1.00 78.88 104 LEU A N 1
ATOM 787 C CA . LEU A 1 104 ? 1.228 0.541 -23.560 1.00 78.88 104 LEU A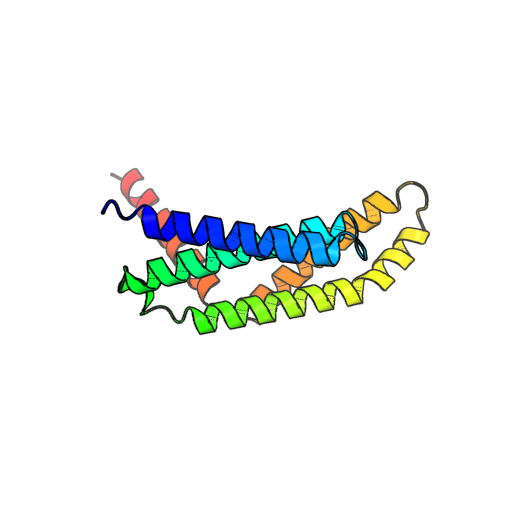 CA 1
ATOM 788 C C . LEU A 1 104 ? 0.781 -0.920 -23.466 1.00 78.88 104 LEU A C 1
ATOM 790 O O . LEU A 1 104 ? -0.068 -1.255 -22.636 1.00 78.88 104 LEU A O 1
ATOM 794 N N . PHE A 1 105 ? 1.354 -1.798 -24.288 1.00 77.25 105 PHE A N 1
ATOM 795 C CA . PHE A 1 105 ? 1.024 -3.218 -24.272 1.00 77.25 105 PHE A CA 1
ATOM 796 C C . PHE A 1 105 ? 1.443 -3.878 -22.952 1.00 77.25 105 PHE A C 1
ATOM 798 O O . PHE A 1 105 ? 0.652 -4.612 -22.360 1.00 77.25 105 PHE A O 1
ATOM 805 N N . VAL A 1 106 ? 2.636 -3.564 -22.434 1.00 75.31 106 VAL A N 1
ATOM 806 C CA . VAL A 1 106 ? 3.115 -4.061 -21.133 1.00 75.31 106 VAL A CA 1
ATOM 807 C C . VAL A 1 106 ? 2.216 -3.587 -19.994 1.00 75.31 106 VAL A C 1
ATOM 809 O O . VAL A 1 106 ? 1.864 -4.392 -19.133 1.00 75.31 106 VAL A O 1
ATOM 812 N N . VAL A 1 107 ? 1.791 -2.320 -19.992 1.00 78.06 107 VAL A N 1
ATOM 813 C CA . VAL A 1 107 ? 0.909 -1.785 -18.940 1.00 78.06 107 VAL A CA 1
ATOM 814 C C . VAL A 1 107 ? -0.482 -2.415 -19.000 1.00 78.06 107 VAL A C 1
ATOM 816 O O . VAL A 1 107 ? -1.008 -2.831 -17.967 1.00 78.06 107 VAL A O 1
ATOM 819 N N . VAL A 1 108 ? -1.080 -2.531 -20.189 1.00 83.94 108 VAL A N 1
ATOM 820 C CA . VAL A 1 108 ? -2.429 -3.100 -20.350 1.00 83.94 108 VAL A CA 1
ATOM 821 C C . VAL A 1 108 ? -2.437 -4.593 -20.036 1.00 83.94 108 VAL A C 1
ATOM 823 O O . VAL A 1 108 ? -3.281 -5.051 -19.266 1.00 83.94 108 VAL A O 1
ATOM 826 N N . VAL A 1 109 ? -1.491 -5.360 -20.583 1.00 78.19 109 VAL A N 1
ATOM 827 C CA . VAL A 1 109 ? -1.413 -6.808 -20.349 1.00 78.19 109 VAL A CA 1
ATOM 828 C C . VAL A 1 109 ? -0.970 -7.099 -18.919 1.00 78.19 109 VAL A C 1
ATOM 830 O O . VAL A 1 109 ? -1.581 -7.934 -18.258 1.00 78.19 109 VAL A O 1
ATOM 833 N N . GLY A 1 110 ? 0.026 -6.382 -18.395 1.00 76.25 110 GLY A N 1
ATOM 834 C CA . GLY A 1 110 ? 0.453 -6.504 -17.000 1.00 76.25 110 GLY A CA 1
ATOM 835 C C . GLY A 1 110 ? -0.670 -6.153 -16.023 1.00 76.25 110 GLY A C 1
ATOM 836 O O . GLY A 1 110 ? -0.920 -6.894 -15.072 1.00 76.25 110 GLY A O 1
ATOM 837 N N . GLY A 1 111 ? -1.417 -5.082 -16.303 1.00 77.12 111 GLY A N 1
ATOM 838 C CA . GLY A 1 111 ? -2.614 -4.708 -15.556 1.00 77.12 111 GLY A CA 1
ATOM 839 C C . GLY A 1 111 ? -3.698 -5.784 -15.614 1.00 77.12 111 GLY A C 1
ATOM 840 O O . GLY A 1 111 ? -4.227 -6.176 -14.575 1.00 77.12 111 GLY A O 1
ATOM 841 N N . ALA A 1 112 ? -3.989 -6.324 -16.800 1.00 80.62 112 ALA A N 1
ATOM 842 C CA . ALA A 1 112 ? -4.968 -7.395 -16.980 1.00 80.62 112 ALA A CA 1
ATOM 843 C C . ALA A 1 112 ? -4.570 -8.683 -16.239 1.00 80.62 112 ALA A C 1
ATOM 845 O O . ALA A 1 112 ? -5.415 -9.304 -15.596 1.00 80.62 112 ALA A O 1
ATOM 846 N N . VAL A 1 113 ? -3.289 -9.061 -16.262 1.00 77.62 113 VAL A N 1
ATOM 847 C CA . VAL A 1 113 ? -2.756 -10.203 -15.501 1.00 77.62 113 VAL A CA 1
ATOM 848 C C . VAL A 1 113 ? -2.845 -9.947 -13.995 1.00 77.62 113 VAL A C 1
ATOM 850 O O . VAL A 1 113 ? -3.230 -10.841 -13.237 1.00 77.62 113 VAL A O 1
ATOM 853 N N . GLY A 1 114 ? -2.574 -8.721 -13.546 1.00 72.56 114 GLY A N 1
ATOM 854 C CA . GLY A 1 114 ? -2.792 -8.307 -12.161 1.00 72.56 114 GLY A CA 1
ATOM 855 C C . GLY A 1 114 ? -4.253 -8.468 -11.736 1.00 72.56 114 GLY A C 1
ATOM 856 O O . GLY A 1 114 ? -4.539 -9.132 -10.742 1.00 72.56 114 GLY A O 1
ATOM 857 N N . VAL A 1 115 ? -5.193 -7.943 -12.523 1.00 77.56 115 VAL A N 1
ATOM 858 C CA . VAL A 1 115 ? -6.636 -8.065 -12.253 1.00 77.56 115 VAL A CA 1
ATOM 859 C C . VAL A 1 115 ? -7.085 -9.529 -12.263 1.00 77.56 115 VAL A C 1
ATOM 861 O O . VAL A 1 115 ? -7.792 -9.959 -11.351 1.00 77.56 115 VAL A O 1
ATOM 864 N N . ALA A 1 116 ? -6.653 -10.314 -13.251 1.00 76.38 116 ALA A N 1
ATOM 865 C CA . ALA A 1 116 ? -7.003 -11.726 -13.365 1.00 76.38 116 ALA A CA 1
ATOM 866 C C . ALA A 1 116 ? -6.451 -12.551 -12.193 1.00 76.38 116 ALA A C 1
ATOM 868 O O . ALA A 1 116 ? -7.181 -13.344 -11.600 1.00 76.38 116 ALA A O 1
ATOM 869 N N . SER A 1 117 ? -5.189 -12.337 -11.809 1.00 73.62 117 SER A N 1
ATOM 870 C CA . SER A 1 117 ? -4.577 -13.033 -10.671 1.00 73.62 117 SER A CA 1
ATOM 871 C C . SER A 1 117 ? -5.252 -12.663 -9.348 1.00 73.62 117 SER A C 1
ATOM 873 O O . SER A 1 117 ? -5.548 -13.551 -8.547 1.00 73.62 117 SER A O 1
ATOM 875 N N . TYR A 1 118 ? -5.593 -11.387 -9.148 1.00 67.31 118 TYR A N 1
ATOM 876 C CA . TYR A 1 118 ? -6.356 -10.933 -7.986 1.00 67.31 118 TYR A CA 1
ATOM 877 C C . TYR A 1 118 ? -7.751 -11.574 -7.924 1.00 67.31 118 TYR A C 1
ATOM 879 O O . TYR A 1 118 ? -8.160 -12.066 -6.871 1.00 67.31 118 TYR A O 1
ATOM 887 N N . ALA A 1 119 ? -8.461 -11.641 -9.055 1.00 72.00 119 ALA A N 1
ATOM 888 C CA . ALA A 1 119 ? -9.775 -12.276 -9.142 1.00 72.00 119 ALA A CA 1
ATOM 889 C C . ALA A 1 119 ? -9.717 -13.779 -8.818 1.00 72.00 119 ALA A C 1
ATOM 891 O O . ALA A 1 119 ? -10.535 -14.278 -8.041 1.00 72.00 119 ALA A O 1
ATOM 892 N N . VAL A 1 120 ? -8.721 -14.492 -9.355 1.00 73.25 120 VAL A N 1
ATOM 893 C CA . VAL A 1 120 ? -8.491 -15.915 -9.058 1.00 73.25 120 VAL A CA 1
ATOM 894 C C . VAL A 1 120 ? -8.178 -16.114 -7.577 1.00 73.25 120 VAL A C 1
ATOM 896 O O . VAL A 1 120 ? -8.754 -16.997 -6.945 1.00 73.25 120 VAL A O 1
ATOM 899 N N . LEU A 1 121 ? -7.325 -15.273 -6.989 1.00 66.31 121 LEU A N 1
ATOM 900 C CA . LEU A 1 121 ? -6.968 -15.365 -5.574 1.00 66.31 121 LEU A CA 1
ATOM 901 C C . LEU A 1 121 ? -8.161 -15.104 -4.658 1.00 66.31 121 LEU A C 1
ATOM 903 O O . LEU A 1 121 ? -8.367 -15.874 -3.724 1.00 66.31 121 LEU A O 1
ATOM 907 N N . ILE A 1 122 ? -8.993 -14.098 -4.944 1.00 67.00 122 ILE A N 1
ATOM 908 C CA . ILE A 1 122 ? -10.247 -13.873 -4.207 1.00 67.00 122 ILE A CA 1
ATOM 909 C C . ILE A 1 122 ? -11.137 -15.119 -4.254 1.00 67.00 122 ILE A C 1
ATOM 911 O O . ILE A 1 122 ? -11.715 -15.509 -3.234 1.00 67.00 122 ILE A O 1
ATOM 915 N N . TRP A 1 123 ? -11.240 -15.745 -5.429 1.00 66.69 123 TRP A N 1
ATOM 916 C CA . TRP A 1 123 ? -12.071 -16.926 -5.633 1.00 66.69 123 TRP A CA 1
ATOM 917 C C . TRP A 1 123 ? -11.532 -18.150 -4.875 1.00 66.69 123 TRP A C 1
ATOM 919 O O . TRP A 1 123 ? -12.292 -18.824 -4.176 1.00 66.69 123 TRP A O 1
ATOM 929 N N . VAL A 1 124 ? -10.216 -18.391 -4.925 1.00 64.44 124 VAL A N 1
ATOM 930 C CA . VAL A 1 124 ? -9.541 -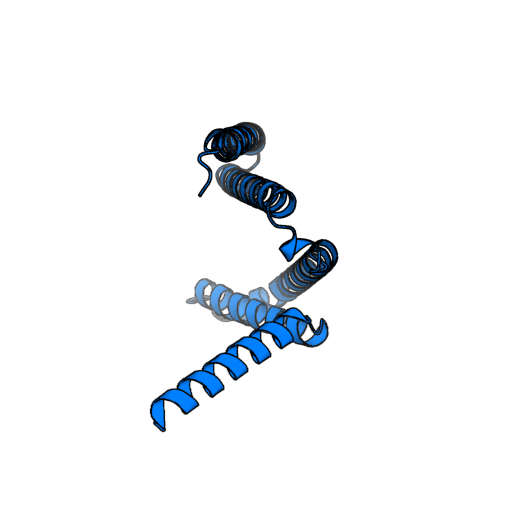19.497 -4.220 1.00 64.44 124 VAL A CA 1
ATOM 931 C C . VAL A 1 124 ? -9.560 -19.304 -2.703 1.00 64.44 124 VAL A C 1
ATOM 933 O O . VAL A 1 124 ? -9.849 -20.245 -1.965 1.00 64.44 124 VAL A O 1
ATOM 936 N N . LEU A 1 125 ? -9.308 -18.087 -2.213 1.00 58.91 125 LEU A N 1
ATOM 937 C CA . LEU A 1 125 ? -9.249 -17.791 -0.778 1.00 58.91 125 LEU A CA 1
ATOM 938 C C . LEU A 1 125 ? -10.624 -1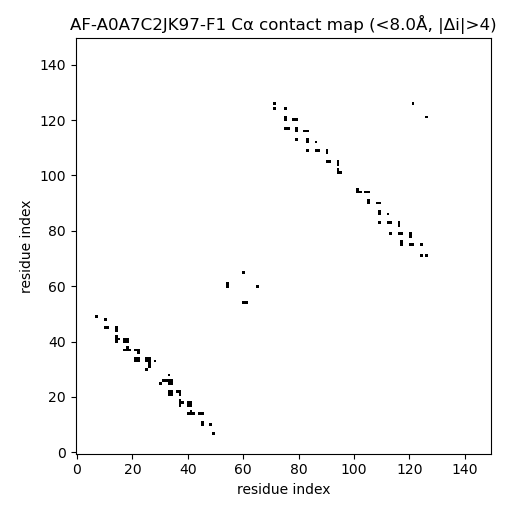7.760 -0.099 1.00 58.91 125 LEU A C 1
ATOM 940 O O . LEU A 1 125 ? -10.672 -17.657 1.130 1.00 58.91 125 LEU A O 1
ATOM 944 N N . ARG A 1 126 ? -11.729 -17.861 -0.865 1.00 58.97 126 ARG A N 1
ATOM 945 C CA . ARG A 1 126 ? -13.122 -17.838 -0.372 1.00 58.97 126 ARG A CA 1
ATOM 946 C C . ARG A 1 126 ? -13.292 -16.834 0.766 1.00 58.97 126 ARG A C 1
ATOM 948 O O . ARG A 1 126 ? -13.755 -17.170 1.862 1.00 58.97 126 ARG A O 1
ATOM 955 N N . VAL A 1 127 ? -12.826 -15.612 0.525 1.00 56.31 127 VAL A N 1
ATOM 956 C CA . VAL A 1 127 ? -12.834 -14.546 1.523 1.00 56.31 127 VAL A CA 1
ATOM 957 C C . VAL A 1 127 ? -14.290 -14.338 1.953 1.00 56.31 127 VAL A C 1
ATOM 959 O O . VAL A 1 127 ? -15.133 -13.936 1.150 1.00 56.31 127 VAL A O 1
ATOM 962 N N . LYS A 1 128 ? -14.611 -14.697 3.206 1.00 49.84 128 LYS A N 1
ATOM 963 C CA . LYS A 1 128 ? -15.981 -14.669 3.751 1.00 49.84 128 LYS A CA 1
ATOM 964 C C . LYS A 1 128 ? -16.587 -13.261 3.668 1.00 49.84 128 LYS A C 1
ATOM 966 O O . LYS A 1 128 ? -17.803 -13.134 3.570 1.00 49.84 128 LYS A O 1
ATOM 971 N N . GLU A 1 129 ? -15.758 -12.220 3.618 1.00 53.50 129 GLU A N 1
ATOM 972 C CA . GLU A 1 129 ? -16.183 -10.839 3.391 1.00 53.50 129 GLU A CA 1
ATOM 973 C C . GLU A 1 129 ? -16.883 -10.625 2.038 1.00 53.50 129 GLU A C 1
ATOM 975 O O . GLU A 1 129 ? -17.802 -9.812 1.971 1.00 53.50 129 GLU A O 1
ATOM 980 N N . VAL A 1 130 ? -16.538 -11.368 0.975 1.00 53.50 130 VAL A N 1
ATOM 981 C CA . VAL A 1 130 ? -17.239 -11.259 -0.323 1.00 53.50 130 VAL A CA 1
ATOM 982 C C . VAL A 1 130 ? -18.653 -11.827 -0.221 1.00 53.50 130 VAL A C 1
ATOM 984 O O . VAL A 1 130 ? -19.586 -11.265 -0.792 1.00 53.50 130 VAL A O 1
ATOM 987 N N . ALA A 1 131 ? -18.836 -12.901 0.554 1.00 58.03 131 ALA A N 1
ATOM 988 C CA . ALA A 1 131 ? -20.166 -13.426 0.853 1.00 58.03 131 ALA A CA 1
ATOM 989 C C . ALA A 1 131 ? -20.987 -12.408 1.665 1.00 58.03 131 ALA A C 1
ATOM 991 O O . ALA A 1 131 ? 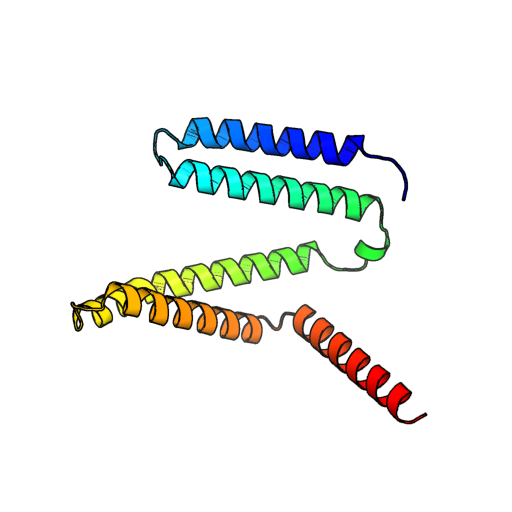-22.139 -12.161 1.332 1.00 58.03 131 ALA A O 1
ATOM 992 N N . TYR A 1 132 ? -20.368 -11.726 2.636 1.00 54.78 132 TYR A N 1
ATOM 993 C CA . TYR A 1 132 ? -21.032 -10.690 3.437 1.00 54.78 132 TYR A CA 1
ATOM 994 C C . TYR A 1 132 ? -21.428 -9.451 2.611 1.00 54.78 132 TYR A C 1
ATOM 996 O O . TYR A 1 132 ? -22.520 -8.904 2.780 1.00 54.78 132 TYR A O 1
ATOM 1004 N N . LEU A 1 133 ? -20.571 -9.026 1.676 1.00 58.53 133 LEU A N 1
ATOM 1005 C CA . LEU A 1 133 ? -20.861 -7.963 0.706 1.00 58.53 133 LEU A CA 1
ATOM 1006 C C . LEU A 1 133 ? -21.988 -8.363 -0.249 1.00 58.53 133 LEU A C 1
ATOM 1008 O O . LEU A 1 133 ? -22.922 -7.587 -0.450 1.00 58.53 133 LEU A O 1
ATOM 1012 N N . ARG A 1 134 ? -21.941 -9.584 -0.796 1.00 60.22 134 ARG A N 1
ATOM 1013 C CA . ARG A 1 134 ? -23.002 -10.135 -1.650 1.00 60.22 134 ARG A CA 1
ATOM 1014 C C . ARG A 1 134 ? -24.339 -10.172 -0.916 1.00 60.22 134 ARG A C 1
ATOM 1016 O O . ARG A 1 134 ? -25.342 -9.744 -1.481 1.00 60.22 134 ARG A O 1
ATOM 1023 N N . ASP A 1 135 ? -24.349 -10.629 0.332 1.00 61.44 135 ASP A N 1
ATOM 1024 C CA . ASP A 1 135 ? -25.568 -10.739 1.133 1.00 61.44 135 ASP A CA 1
ATOM 1025 C C . ASP A 1 135 ? -26.120 -9.360 1.514 1.00 61.44 135 ASP A C 1
ATOM 1027 O O . ASP A 1 135 ? -27.329 -9.141 1.440 1.00 61.44 135 ASP A O 1
ATOM 1031 N N . SER A 1 136 ? -25.246 -8.392 1.807 1.00 62.59 136 SER A N 1
ATOM 1032 C CA . SER A 1 136 ? -25.637 -7.006 2.104 1.00 62.59 136 SER A CA 1
ATOM 1033 C C . SER A 1 136 ? -26.203 -6.279 0.878 1.00 62.59 136 SER A C 1
ATOM 1035 O O . SER A 1 136 ? -27.192 -5.552 0.986 1.00 62.59 136 SER A O 1
ATOM 1037 N N . ILE A 1 137 ? -25.619 -6.495 -0.305 1.00 69.69 137 ILE A N 1
ATOM 1038 C CA . ILE A 1 137 ? -26.119 -5.940 -1.572 1.00 69.69 137 ILE A CA 1
ATOM 1039 C C . ILE A 1 137 ? -27.445 -6.611 -1.956 1.00 69.69 137 ILE A C 1
ATOM 1041 O O . ILE A 1 137 ? -28.411 -5.921 -2.280 1.00 69.69 137 ILE A O 1
ATOM 1045 N N . ALA A 1 138 ? -27.545 -7.938 -1.841 1.00 70.50 138 ALA A N 1
ATOM 1046 C CA . ALA A 1 138 ? -28.780 -8.673 -2.111 1.00 70.50 138 ALA A CA 1
ATOM 1047 C C . ALA A 1 138 ? -29.910 -8.312 -1.128 1.00 70.50 138 ALA A C 1
ATOM 1049 O O . ALA A 1 138 ? -31.084 -8.312 -1.500 1.00 70.50 138 ALA A O 1
ATOM 1050 N N . ALA A 1 139 ? -29.584 -7.993 0.128 1.00 68.81 139 ALA A N 1
ATOM 1051 C CA . ALA A 1 139 ? -30.544 -7.488 1.107 1.00 68.81 139 ALA A CA 1
ATOM 1052 C C . ALA A 1 139 ? -31.050 -6.081 0.745 1.00 68.81 139 ALA A C 1
ATOM 1054 O O . ALA A 1 139 ? -32.254 -5.842 0.796 1.00 68.81 139 ALA A O 1
ATOM 1055 N N . ARG A 1 140 ? -30.160 -5.181 0.301 1.00 68.00 140 ARG A N 1
ATOM 1056 C CA . ARG A 1 140 ? -30.521 -3.818 -0.132 1.00 68.00 140 ARG A CA 1
ATOM 1057 C C . ARG A 1 140 ? -31.367 -3.784 -1.404 1.00 68.00 140 ARG A C 1
ATOM 1059 O O . ARG A 1 140 ? -32.293 -2.986 -1.498 1.00 68.00 140 ARG A O 1
ATOM 1066 N N . ILE A 1 141 ? -31.079 -4.654 -2.369 1.00 72.94 141 ILE A N 1
ATOM 1067 C CA . ILE A 1 141 ? -31.874 -4.751 -3.602 1.00 72.94 141 ILE A CA 1
ATOM 1068 C C . ILE A 1 141 ? -33.281 -5.277 -3.283 1.00 72.94 141 ILE A C 1
ATOM 1070 O O . ILE A 1 141 ? -34.260 -4.719 -3.769 1.00 72.94 141 ILE A O 1
ATOM 1074 N N . ARG A 1 142 ? -33.399 -6.273 -2.392 1.00 66.00 142 ARG A N 1
ATOM 1075 C CA . ARG A 1 142 ? -34.701 -6.787 -1.926 1.00 66.00 142 ARG A CA 1
ATOM 1076 C C . ARG A 1 142 ? -35.504 -5.777 -1.107 1.00 66.00 142 ARG A C 1
ATOM 1078 O O . ARG A 1 142 ? -36.730 -5.795 -1.176 1.00 66.00 142 ARG A O 1
ATOM 1085 N N . SER A 1 143 ? -34.848 -4.908 -0.335 1.00 59.34 143 SER A N 1
ATOM 1086 C CA . SER A 1 143 ? -35.547 -3.844 0.393 1.00 59.34 143 SER A CA 1
ATOM 1087 C C . SER A 1 143 ? -36.017 -2.730 -0.542 1.00 59.34 143 SER A C 1
ATOM 1089 O O . SER A 1 143 ? -37.132 -2.251 -0.384 1.00 59.34 143 SER A O 1
ATOM 1091 N N . ALA A 1 144 ? -35.211 -2.360 -1.545 1.00 59.81 144 ALA A N 1
ATOM 1092 C CA . ALA A 1 144 ? -35.562 -1.336 -2.532 1.00 59.81 144 ALA A CA 1
ATOM 1093 C C . ALA A 1 144 ? -36.703 -1.771 -3.469 1.00 59.81 144 ALA A C 1
ATOM 1095 O O . ALA A 1 144 ? -37.524 -0.949 -3.860 1.00 59.81 144 ALA A O 1
ATOM 1096 N N . SER A 1 145 ? -36.802 -3.066 -3.791 1.00 58.41 145 SER A N 1
ATOM 1097 C CA . SER A 1 145 ? -37.928 -3.603 -4.565 1.00 58.41 145 SER A CA 1
ATOM 1098 C C . SER A 1 145 ? -39.240 -3.671 -3.776 1.00 58.41 145 SER A C 1
ATOM 1100 O O . SER A 1 145 ? -40.297 -3.771 -4.385 1.00 58.41 145 SER A O 1
ATOM 1102 N N . ARG A 1 146 ? -39.196 -3.638 -2.434 1.00 55.25 146 ARG A N 1
ATOM 1103 C CA . ARG A 1 146 ? -40.397 -3.713 -1.584 1.00 55.25 146 ARG A CA 1
ATOM 1104 C C . ARG A 1 146 ? -41.068 -2.354 -1.383 1.00 55.25 146 ARG A C 1
ATOM 1106 O O . ARG A 1 146 ? -42.279 -2.311 -1.268 1.00 55.25 146 ARG A O 1
ATOM 1113 N N . THR A 1 147 ? -40.299 -1.267 -1.408 1.00 56.41 147 THR A N 1
ATOM 1114 C CA . THR A 1 147 ? -40.809 0.116 -1.376 1.00 56.41 147 THR A CA 1
ATOM 1115 C C . THR A 1 147 ? -41.291 0.636 -2.731 1.00 56.41 147 THR A C 1
ATOM 1117 O O . THR A 1 147 ? -41.926 1.677 -2.770 1.00 56.41 147 THR A O 1
ATOM 1120 N N . ALA A 1 148 ? -40.983 -0.045 -3.839 1.00 55.06 148 ALA A N 1
ATOM 1121 C CA . ALA A 1 148 ? -41.484 0.310 -5.173 1.00 55.06 148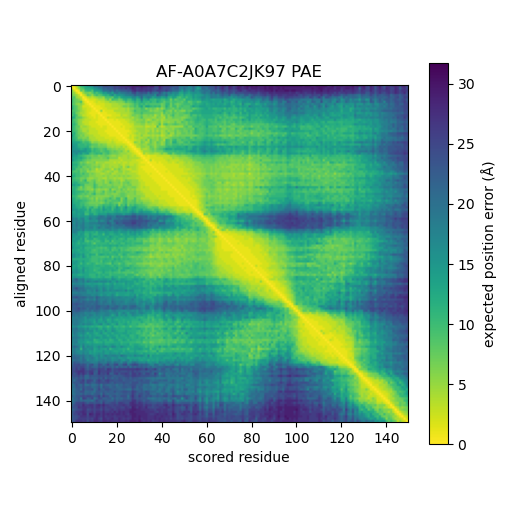 ALA A CA 1
ATOM 1122 C C . ALA A 1 148 ? -42.801 -0.406 -5.544 1.00 55.06 148 ALA A C 1
ATOM 1124 O O . ALA A 1 148 ? -43.339 -0.168 -6.622 1.00 55.06 148 ALA A O 1
ATOM 1125 N N . ALA A 1 149 ? -43.274 -1.317 -4.686 1.00 53.75 149 ALA A N 1
ATOM 1126 C CA . ALA A 1 149 ? -44.499 -2.097 -4.870 1.00 53.75 149 ALA A CA 1
ATOM 1127 C C . ALA A 1 149 ? -45.638 -1.687 -3.908 1.00 53.75 149 ALA A C 1
ATOM 1129 O O . ALA A 1 149 ? -46.713 -2.281 -3.974 1.00 53.75 149 ALA A O 1
ATOM 1130 N N . GLU A 1 150 ? -45.395 -0.702 -3.035 1.00 44.94 150 GLU A N 1
ATOM 1131 C CA . GLU A 1 150 ? -46.395 0.035 -2.238 1.00 44.94 150 GLU A CA 1
ATOM 1132 C C . GLU A 1 150 ? -46.634 1.409 -2.876 1.00 44.94 150 GLU A C 1
ATOM 1134 O O . GLU A 1 150 ? -47.802 1.856 -2.875 1.00 44.94 150 GLU A O 1
#

Solvent-accessible surface area (backbone atoms only — not comparable to full-atom values): 8245 Å² total; per-residue (Å²): 138,79,92,67,63,61,66,63,49,55,43,49,53,50,19,52,51,53,22,51,54,43,23,68,67,26,34,80,85,45,42,71,58,17,44,55,50,15,53,52,51,22,53,50,49,40,50,54,50,52,50,51,53,45,54,74,73,36,74,82,54,73,81,47,67,56,71,61,51,50,50,51,51,51,52,47,51,52,53,34,52,51,52,42,62,66,43,44,70,60,49,51,66,60,28,69,79,41,80,89,53,28,70,62,49,43,51,53,52,51,48,50,50,44,54,50,45,43,52,51,45,51,62,73,63,59,51,64,64,58,55,52,50,52,51,54,51,55,50,49,53,55,53,56,57,56,68,73,76,113

Secondary structure (DSSP, 8-state):
-----HHHHHHHHHHHHHHHHHHHHHHHHHTHHHHHHHHHHHHHHHHHHHHHHHHHH-GGGTTS-HHHHHHHHHHHHHHHHHHHHHHHHHHHHHHTT-TTSHHHHHHHHHHHHHHHHHHHHHHHHT-HHHHHHHHHHHHHHHHHHHHT--

Mean predicted aligned error: 13.24 Å

Foldseek 3Di:
DDPPPPQLVVQLVVLVVQLVVQLVVCCVPPNVVSNVVSVVSSVVSSVVSVVVVCVVVDVVCVPDPVVVLVVLVVVLVVQLVVQLVVCLVVQLVVLVVPV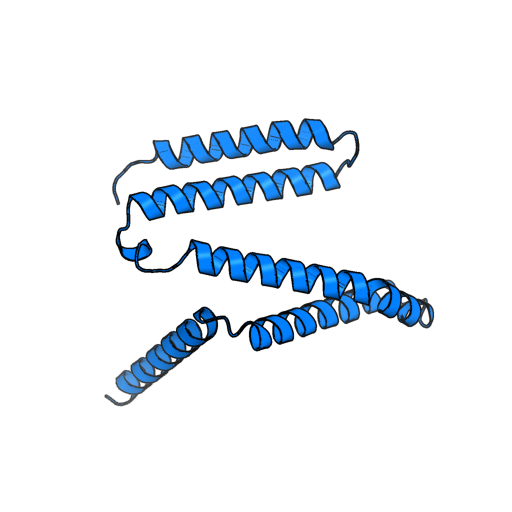PCSVVSSCVVSVVSSVVSSVVSCVVSVNVVVVVVVVVVVVVVVVVVVVVVD

Nearest PDB structures (foldseek):
  7waw-assembly1_A  TM=5.828E-01  e=8.487E-02  Candidatus Arsenophonus nilaparvatae

Radius of gyration: 21.66 Å; Cα contacts (8 Å, |Δi|>4): 66; chains: 1; bounding box: 66×36×53 Å